Protein AF-A0A8G1A196-F1 (afdb_monomer)

Secondary structure (DSSP, 8-state):
--HH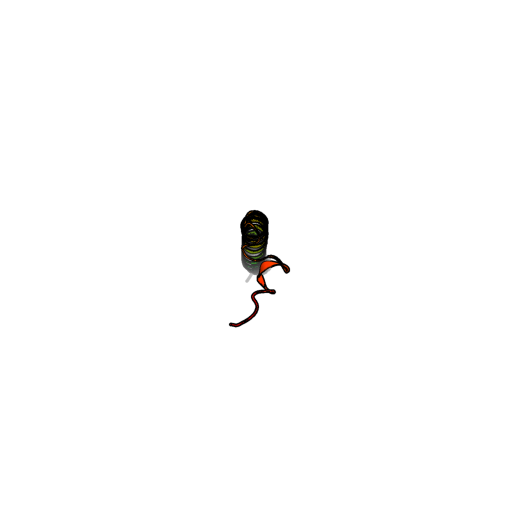HHHHHHHHHHHHHHHHHHHHHHHHHHHHHHHHHHHHHHHHHHHHS--S--TTTT-----

Solvent-accessible surface area (backbone atoms only — not comparable to full-atom values): 3809 Å² total; per-residue (Å²): 135,58,72,66,62,54,52,56,49,52,52,52,52,51,51,50,54,48,52,61,50,50,54,52,54,51,52,54,51,52,52,53,50,52,52,51,52,51,51,53,55,50,52,52,54,61,71,70,54,73,83,88,70,53,82,71,66,71,68,62,79,89,124

Foldseek 3Di:
DDVVVVVVVVVVVVVVVVVVVVVVVVVVVVVVVVVVVVVVVVVVVVVPDPDPDDPVNVPDPPD

pLDDT: mean 86.68, std 14.04, range [46.44, 98.06]

Radius of gyration: 28.53 Å; Cα contacts (8 Å, |Δi|>4): 2; chains: 1; bounding box: 54×28×77 Å

Organism: NCBI:txid299308

Mean predicted aligned error: 10.5 Å

Structure (mmCIF, N/CA/C/O backbone):
data_AF-A0A8G1A196-F1
#
_entry.id   AF-A0A8G1A196-F1
#
loop_
_atom_site.group_PDB
_atom_site.id
_atom_site.type_symbol
_atom_site.label_atom_id
_atom_site.label_alt_id
_atom_site.label_comp_id
_atom_site.label_asym_id
_atom_site.label_entity_id
_atom_site.label_seq_id
_atom_site.pdbx_PDB_ins_code
_atom_site.Cartn_x
_atom_site.Cartn_y
_atom_site.Cartn_z
_atom_site.occupancy
_atom_site.B_iso_or_equiv
_atom_site.auth_seq_id
_atom_site.auth_comp_id
_atom_site.auth_asym_id
_atom_site.auth_atom_id
_atom_site.pdbx_PDB_model_num
ATOM 1 N N . MET A 1 1 ? -22.982 -2.668 31.896 1.00 54.28 1 MET A N 1
ATOM 2 C CA . MET A 1 1 ? -22.111 -1.950 30.946 1.00 54.28 1 MET A CA 1
ATOM 3 C C . MET A 1 1 ? -22.877 -0.727 30.498 1.00 54.28 1 MET A C 1
ATOM 5 O O . MET A 1 1 ? -24.020 -0.864 30.077 1.00 54.28 1 MET A O 1
ATOM 9 N N . THR A 1 2 ? -22.321 0.451 30.742 1.00 74.81 2 THR A N 1
ATOM 10 C CA . THR A 1 2 ? -22.936 1.735 30.381 1.00 74.81 2 THR A CA 1
ATOM 11 C C . THR A 1 2 ? -22.804 1.955 28.871 1.00 74.81 2 THR A C 1
ATOM 13 O O . THR A 1 2 ? -21.834 1.487 28.281 1.00 74.81 2 THR A O 1
ATOM 16 N N . GLY A 1 3 ? -23.763 2.629 28.223 1.00 86.19 3 GLY A N 1
ATOM 17 C CA . GLY A 1 3 ? -23.756 2.811 26.757 1.00 86.19 3 GLY A CA 1
ATOM 18 C C . GLY A 1 3 ? -22.446 3.404 26.218 1.00 86.19 3 GLY A C 1
ATOM 19 O O . GLY A 1 3 ? -21.933 2.953 25.206 1.00 86.19 3 GLY A O 1
ATOM 20 N N . ILE A 1 4 ? -21.820 4.294 26.993 1.00 89.00 4 ILE A N 1
ATOM 21 C CA . ILE A 1 4 ? -20.535 4.923 26.659 1.00 89.00 4 ILE A CA 1
ATOM 22 C C . ILE A 1 4 ? -19.399 3.892 26.529 1.00 89.00 4 ILE A C 1
ATOM 24 O O . ILE A 1 4 ? -18.546 4.016 25.656 1.00 89.00 4 ILE A O 1
ATOM 28 N N . GLU A 1 5 ? -19.365 2.856 27.371 1.00 91.81 5 GLU A N 1
ATOM 29 C CA . GLU A 1 5 ? -18.332 1.812 27.282 1.00 91.81 5 GLU A CA 1
ATOM 30 C C . GLU A 1 5 ? -18.489 0.959 26.019 1.00 91.81 5 GLU A C 1
ATOM 32 O O . GLU A 1 5 ? -17.488 0.498 25.465 1.00 91.81 5 GLU A O 1
ATOM 37 N N . ALA A 1 6 ? -19.729 0.751 25.566 1.00 93.19 6 ALA A N 1
ATOM 38 C CA . ALA A 1 6 ? -20.012 0.046 24.322 1.00 93.19 6 ALA A CA 1
ATOM 39 C C . ALA A 1 6 ? -19.562 0.879 23.113 1.00 93.19 6 ALA A C 1
ATOM 41 O O . ALA A 1 6 ? -18.801 0.372 2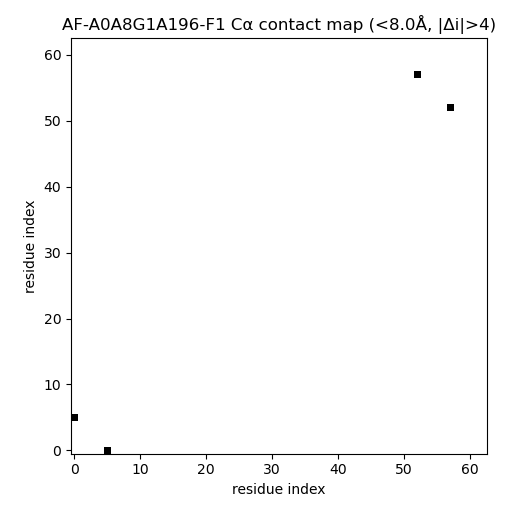2.290 1.00 93.19 6 ALA A O 1
ATOM 42 N N . ASP A 1 7 ? -19.911 2.167 23.085 1.00 93.75 7 ASP A N 1
ATOM 43 C CA . ASP A 1 7 ? -19.525 3.090 22.011 1.00 93.75 7 ASP A CA 1
ATOM 44 C C . ASP A 1 7 ? -17.997 3.223 21.905 1.00 93.75 7 ASP A C 1
ATOM 46 O O . ASP A 1 7 ? -17.415 3.132 20.825 1.00 93.75 7 ASP A O 1
ATOM 50 N N . VAL A 1 8 ? -17.299 3.363 23.040 1.00 95.94 8 VAL A N 1
ATOM 51 C CA . VAL A 1 8 ? -15.827 3.431 23.065 1.00 95.94 8 VAL A CA 1
ATOM 52 C C . VAL A 1 8 ? -15.197 2.138 22.541 1.00 95.94 8 VAL A C 1
ATOM 54 O O . VAL A 1 8 ? -14.152 2.182 21.885 1.00 95.94 8 VAL A O 1
ATOM 57 N N . LYS A 1 9 ? -15.803 0.980 22.823 1.00 95.62 9 LYS A N 1
ATOM 58 C CA . LYS A 1 9 ? -15.322 -0.306 22.311 1.00 95.62 9 LYS A CA 1
ATOM 59 C C . LYS A 1 9 ? -15.507 -0.398 20.795 1.00 95.62 9 LYS A C 1
ATOM 61 O O . LYS A 1 9 ? -14.570 -0.795 20.108 1.00 95.62 9 LYS A O 1
ATOM 66 N N . GLU A 1 10 ? -16.657 0.020 20.279 1.00 96.25 10 GLU A N 1
ATOM 67 C CA . GLU A 1 10 ? -16.957 0.021 18.844 1.00 96.25 10 GLU A CA 1
ATOM 68 C C . GLU A 1 10 ? -1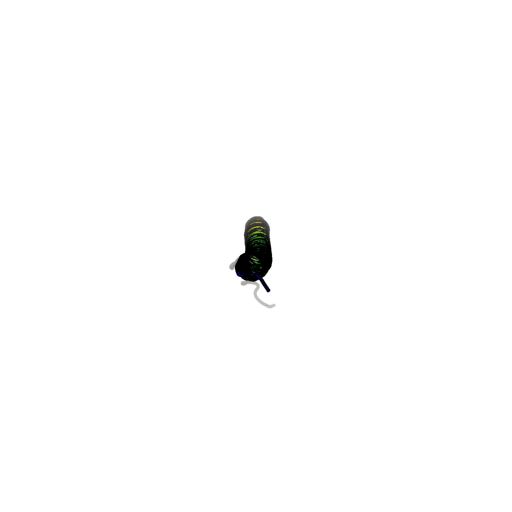6.048 0.979 18.060 1.00 96.25 10 GLU A C 1
ATOM 70 O O . GLU A 1 10 ? -15.513 0.621 17.006 1.00 96.25 10 GLU A O 1
ATOM 75 N N . ILE A 1 11 ? -15.780 2.167 18.612 1.00 96.56 11 ILE A N 1
ATOM 76 C CA . ILE A 1 11 ? -14.829 3.121 18.030 1.00 96.56 11 ILE A CA 1
ATOM 77 C C . ILE A 1 11 ? -13.427 2.508 17.973 1.00 96.56 11 ILE A C 1
ATOM 79 O O . ILE A 1 11 ? -12.759 2.606 16.945 1.00 96.56 11 ILE A O 1
ATOM 83 N N . LYS A 1 12 ? -12.970 1.842 19.042 1.00 97.00 12 LYS A N 1
ATOM 84 C CA . LYS A 1 12 ? -11.656 1.174 19.050 1.00 97.00 12 LYS A CA 1
ATOM 85 C C . LYS A 1 12 ? -11.560 0.066 18.003 1.00 97.00 12 LYS A C 1
ATOM 87 O O . LYS A 1 12 ? -10.533 -0.034 17.336 1.00 97.00 12 LYS A O 1
ATOM 92 N N . GLU A 1 13 ? -12.608 -0.739 17.856 1.00 97.25 13 GLU A N 1
ATOM 93 C CA . GLU A 1 13 ? -12.688 -1.791 16.836 1.00 97.25 13 GLU A CA 1
ATOM 94 C C . GLU A 1 13 ? -12.588 -1.184 15.427 1.00 97.25 13 GLU A C 1
ATOM 96 O O . GLU A 1 13 ? -11.768 -1.603 14.613 1.00 97.25 13 GLU A O 1
ATOM 101 N N . SER A 1 14 ? -13.352 -0.118 15.176 1.00 97.12 14 SER A N 1
ATOM 102 C CA . SER A 1 14 ? -13.369 0.593 13.895 1.00 97.12 14 SER A CA 1
ATOM 103 C C . SER A 1 14 ? -12.017 1.222 13.561 1.00 97.12 14 SER A C 1
ATOM 105 O O . SER A 1 14 ? -11.529 1.085 12.441 1.00 97.12 14 SER A O 1
ATOM 107 N N . VAL A 1 15 ? -11.369 1.863 14.539 1.00 97.75 15 VAL A N 1
ATOM 108 C CA . VAL A 1 15 ? -10.022 2.429 14.373 1.00 97.75 15 VAL A CA 1
ATOM 109 C C . VAL A 1 15 ? -9.013 1.332 14.055 1.00 97.75 15 VAL A C 1
ATOM 111 O O . VAL A 1 15 ? -8.199 1.503 13.155 1.00 97.75 15 VAL A O 1
ATOM 114 N N . ARG A 1 16 ? -9.084 0.185 14.737 1.00 97.88 16 ARG A N 1
ATOM 115 C CA . ARG A 1 16 ? -8.197 -0.945 14.452 1.00 97.88 16 ARG A CA 1
ATOM 116 C C . ARG A 1 16 ? -8.368 -1.450 13.017 1.00 97.88 16 ARG A C 1
ATOM 118 O O . ARG A 1 16 ? -7.370 -1.618 12.323 1.00 97.88 16 ARG A O 1
ATOM 125 N N . MET A 1 17 ? -9.606 -1.641 12.563 1.00 97.88 17 MET A N 1
ATOM 126 C CA . MET A 1 17 ? -9.882 -2.063 11.184 1.00 97.88 17 MET A CA 1
ATOM 127 C C . MET A 1 17 ? -9.375 -1.047 10.153 1.00 97.88 17 MET A C 1
ATOM 129 O O . MET A 1 17 ? -8.836 -1.433 9.113 1.00 97.88 17 MET A O 1
ATOM 133 N N . LEU A 1 18 ? -9.519 0.252 10.439 1.00 98.00 18 LEU A N 1
ATOM 134 C CA . LEU A 1 18 ? -8.991 1.312 9.581 1.00 98.00 18 LEU A CA 1
ATOM 135 C C . LEU A 1 18 ? -7.466 1.251 9.495 1.00 98.00 18 LEU A C 1
ATOM 137 O O . LEU A 1 18 ? -6.933 1.293 8.389 1.00 98.00 18 LEU A O 1
ATOM 141 N N . THR A 1 19 ? -6.772 1.089 10.622 1.00 97.50 19 THR A N 1
ATOM 142 C CA . THR A 1 19 ? -5.310 0.945 10.643 1.00 97.50 19 THR A CA 1
ATOM 143 C C . THR A 1 19 ? -4.859 -0.260 9.819 1.00 97.50 19 THR A C 1
ATOM 145 O O . THR A 1 19 ? -4.022 -0.114 8.935 1.00 97.50 19 THR A O 1
ATOM 148 N N . GLU A 1 20 ? -5.475 -1.428 10.023 1.00 98.06 20 GLU A N 1
ATOM 149 C CA . GLU A 1 20 ? -5.143 -2.646 9.267 1.00 98.06 20 GLU A CA 1
ATOM 150 C C . GLU A 1 20 ? -5.393 -2.484 7.754 1.00 98.06 20 GLU A C 1
ATOM 152 O O . GLU A 1 20 ? -4.674 -3.050 6.929 1.00 98.06 20 GLU A O 1
ATOM 157 N N . THR A 1 21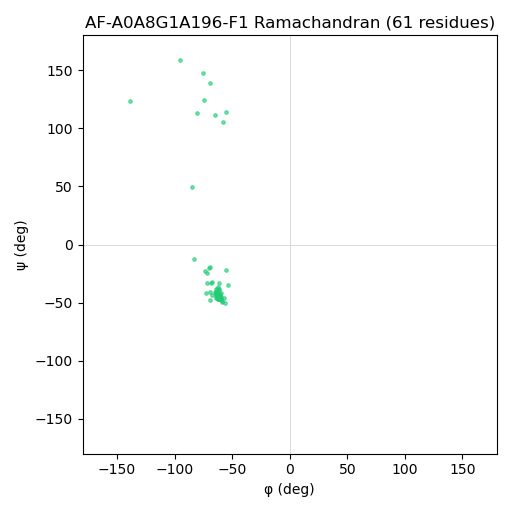 ? -6.404 -1.703 7.367 1.00 97.94 21 THR A N 1
ATOM 158 C CA . THR A 1 21 ? -6.700 -1.413 5.955 1.00 97.94 21 THR A CA 1
ATOM 159 C C . THR A 1 21 ? -5.674 -0.455 5.349 1.00 97.94 21 THR A C 1
ATOM 161 O O . THR A 1 21 ? -5.222 -0.672 4.226 1.00 97.94 21 THR A O 1
ATOM 164 N N . ILE A 1 22 ? -5.279 0.583 6.089 1.00 98.00 22 ILE A N 1
ATOM 165 C CA . ILE A 1 22 ? -4.258 1.545 5.658 1.00 98.00 22 ILE A CA 1
ATOM 166 C C . ILE A 1 22 ? -2.917 0.841 5.446 1.00 98.00 22 ILE A C 1
ATOM 168 O O . ILE A 1 22 ? -2.287 1.063 4.414 1.00 98.00 22 ILE A O 1
ATO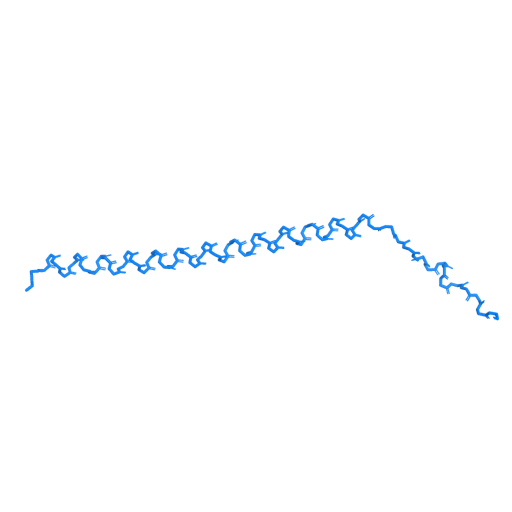M 172 N N . ASP A 1 23 ? -2.517 -0.048 6.356 1.00 97.94 23 ASP A N 1
ATOM 173 C CA . ASP A 1 23 ? -1.263 -0.798 6.230 1.00 97.94 23 ASP A CA 1
ATOM 174 C C . ASP A 1 23 ? -1.230 -1.651 4.953 1.00 97.94 23 ASP A C 1
ATOM 176 O O . ASP A 1 23 ? -0.232 -1.660 4.231 1.00 97.94 23 ASP A O 1
ATOM 180 N N . LYS A 1 24 ? -2.343 -2.314 4.611 1.00 97.81 24 LYS A N 1
ATOM 181 C CA . LYS A 1 24 ? -2.453 -3.079 3.356 1.00 97.81 24 LYS A CA 1
ATOM 182 C C . LYS A 1 24 ? -2.318 -2.186 2.125 1.00 97.81 24 LYS A C 1
ATOM 184 O O . LYS A 1 24 ? -1.543 -2.503 1.226 1.00 97.81 24 LYS A O 1
ATOM 189 N N . LEU A 1 25 ? -3.026 -1.056 2.103 1.00 98.06 25 LEU A N 1
ATOM 190 C CA . LEU A 1 25 ? -2.971 -0.110 0.984 1.00 98.06 25 LEU A CA 1
ATOM 191 C C . LEU A 1 25 ? -1.574 0.496 0.806 1.00 98.06 25 LEU A C 1
ATOM 193 O O . LEU A 1 25 ? -1.121 0.690 -0.323 1.00 98.06 25 LEU A O 1
ATOM 197 N N . LEU A 1 26 ? -0.879 0.788 1.909 1.00 97.94 26 LEU A N 1
ATOM 198 C CA . LEU A 1 26 ? 0.506 1.251 1.870 1.00 97.94 26 LEU A CA 1
ATOM 199 C C . LEU A 1 26 ? 1.418 0.187 1.266 1.00 97.94 26 LEU A C 1
ATOM 201 O O . LEU A 1 26 ? 2.181 0.498 0.353 1.00 97.94 26 LEU A O 1
ATOM 205 N N . HIS A 1 27 ? 1.282 -1.063 1.703 1.00 97.44 27 HIS A N 1
ATOM 206 C CA . HIS A 1 27 ? 2.118 -2.141 1.200 1.00 97.44 27 HIS A CA 1
ATOM 207 C C . HIS A 1 27 ? 1.904 -2.398 -0.303 1.00 97.44 27 HIS A C 1
ATOM 209 O O . HIS A 1 27 ? 2.874 -2.535 -1.052 1.00 97.44 27 HIS A O 1
ATOM 215 N N . GLU A 1 28 ? 0.651 -2.396 -0.768 1.00 96.94 28 GLU A N 1
ATOM 216 C CA . GLU A 1 28 ? 0.317 -2.511 -2.194 1.00 96.94 28 GLU A CA 1
ATOM 217 C C . GLU A 1 28 ? 0.900 -1.351 -3.012 1.00 96.94 28 GLU A C 1
ATOM 219 O O . GLU A 1 28 ? 1.470 -1.558 -4.088 1.00 96.94 28 GLU A O 1
ATOM 224 N N . ARG A 1 29 ? 0.808 -0.122 -2.489 1.00 97.38 29 ARG A N 1
ATOM 225 C CA . ARG A 1 29 ? 1.376 1.064 -3.137 1.00 97.38 29 ARG A CA 1
ATOM 226 C C . ARG A 1 29 ? 2.896 0.971 -3.254 1.00 97.38 29 ARG A C 1
ATOM 228 O O . ARG A 1 29 ? 3.438 1.321 -4.301 1.00 97.38 29 ARG A O 1
ATOM 235 N N . GLU A 1 30 ? 3.581 0.532 -2.205 1.00 97.12 30 GLU A N 1
ATOM 236 C CA . GLU A 1 30 ? 5.036 0.356 -2.207 1.00 97.12 30 GLU A CA 1
ATOM 237 C C . GLU A 1 30 ? 5.471 -0.713 -3.210 1.00 97.12 30 GLU A C 1
ATOM 239 O O . GLU A 1 30 ? 6.389 -0.476 -3.996 1.00 97.12 30 GLU A O 1
ATOM 244 N N . ALA A 1 31 ? 4.767 -1.847 -3.257 1.00 96.50 31 ALA A N 1
ATOM 245 C CA . ALA A 1 31 ? 5.027 -2.898 -4.236 1.00 96.50 31 ALA A CA 1
ATOM 246 C C . ALA A 1 31 ? 4.858 -2.383 -5.676 1.00 96.50 31 ALA A C 1
ATOM 248 O O . ALA A 1 31 ? 5.742 -2.573 -6.514 1.00 96.50 31 ALA A O 1
ATOM 249 N N . ALA A 1 32 ? 3.769 -1.660 -5.957 1.00 96.38 32 ALA A N 1
ATOM 250 C CA . ALA A 1 32 ? 3.530 -1.067 -7.270 1.00 96.38 32 ALA A CA 1
ATOM 251 C C . ALA A 1 32 ? 4.581 -0.004 -7.639 1.00 96.38 32 ALA A C 1
ATOM 253 O O . ALA A 1 32 ? 5.001 0.084 -8.795 1.00 96.38 32 ALA A O 1
ATOM 254 N N . ALA A 1 33 ? 5.026 0.802 -6.669 1.00 96.81 33 ALA A N 1
ATOM 255 C CA . ALA A 1 33 ? 6.088 1.780 -6.878 1.00 96.81 33 ALA A CA 1
ATOM 256 C C . ALA A 1 33 ? 7.417 1.093 -7.230 1.00 96.81 33 ALA A C 1
ATOM 258 O O . ALA A 1 33 ? 8.061 1.483 -8.203 1.00 96.81 33 ALA A O 1
ATOM 259 N N . MET A 1 34 ? 7.786 0.037 -6.499 1.00 95.62 34 MET A N 1
ATOM 260 C CA . MET A 1 34 ? 8.978 -0.763 -6.788 1.00 95.62 34 MET A CA 1
ATOM 261 C C . MET A 1 34 ? 8.916 -1.393 -8.180 1.00 95.62 34 MET A C 1
ATOM 263 O O . MET A 1 34 ? 9.876 -1.280 -8.936 1.00 95.62 34 MET A O 1
ATOM 267 N N . MET A 1 35 ? 7.774 -1.975 -8.559 1.00 95.44 35 MET A N 1
ATOM 268 C CA . MET A 1 35 ? 7.579 -2.543 -9.896 1.00 95.44 35 MET A CA 1
ATOM 269 C C . MET A 1 35 ? 7.806 -1.510 -11.004 1.00 95.44 35 MET A C 1
ATOM 271 O O . MET A 1 35 ? 8.535 -1.790 -11.953 1.00 95.44 35 MET A O 1
ATOM 275 N N . LYS A 1 36 ? 7.244 -0.301 -10.868 1.00 95.75 36 LYS A N 1
ATOM 276 C CA . LYS A 1 36 ? 7.444 0.776 -11.851 1.00 95.75 36 LYS A CA 1
ATOM 277 C C . LYS A 1 36 ? 8.897 1.229 -11.944 1.00 95.75 36 LYS A C 1
ATOM 279 O O . LYS A 1 36 ? 9.388 1.478 -13.040 1.00 95.75 36 LYS A O 1
ATOM 284 N N . LEU A 1 37 ? 9.588 1.341 -10.811 1.00 95.19 37 LEU A N 1
ATOM 285 C CA . LEU A 1 37 ? 11.007 1.700 -10.803 1.00 95.19 37 LEU A CA 1
ATOM 286 C C . LEU A 1 37 ? 11.854 0.623 -11.490 1.00 95.19 37 LEU A C 1
ATOM 288 O O . LEU A 1 37 ? 12.732 0.951 -12.286 1.00 95.19 37 LEU A O 1
ATOM 292 N N . SER A 1 38 ? 11.565 -0.655 -11.235 1.00 93.69 38 SER A N 1
ATOM 293 C CA . SER A 1 38 ? 12.230 -1.771 -11.911 1.00 93.69 38 SER A CA 1
ATOM 294 C C . SER A 1 38 ? 11.960 -1.780 -13.415 1.00 93.69 38 SER A C 1
ATOM 296 O O . SER A 1 38 ? 12.896 -1.960 -14.187 1.00 93.69 38 SER A O 1
ATOM 298 N N . GLU A 1 39 ? 10.717 -1.542 -13.839 1.00 93.94 39 GLU A N 1
ATOM 299 C CA . GLU A 1 39 ? 10.345 -1.429 -15.254 1.00 93.94 39 GLU A CA 1
ATOM 300 C C . GLU A 1 39 ? 11.128 -0.310 -15.952 1.00 93.94 39 GLU A C 1
AT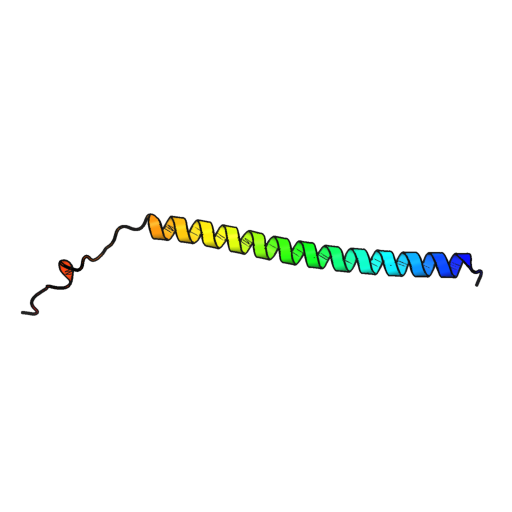OM 302 O O . GLU A 1 39 ? 11.732 -0.536 -17.000 1.00 93.94 39 GLU A O 1
ATOM 307 N N . GLN A 1 40 ? 11.165 0.882 -15.353 1.00 93.38 40 GLN A N 1
ATOM 308 C CA . GLN A 1 40 ? 11.907 2.020 -15.896 1.00 93.38 40 GLN A CA 1
ATOM 309 C C . GLN A 1 40 ? 13.402 1.722 -15.986 1.00 93.38 40 GLN A C 1
ATOM 311 O O . GLN A 1 40 ? 14.007 1.943 -17.031 1.00 93.38 40 GLN A O 1
ATOM 316 N N . SER A 1 41 ? 13.990 1.179 -14.919 1.00 91.88 41 SER A N 1
ATOM 317 C CA . SER A 1 41 ? 15.408 0.817 -14.897 1.00 91.88 41 SER A CA 1
ATOM 318 C C . SER A 1 41 ? 15.750 -0.225 -15.962 1.00 91.88 41 SER A C 1
ATOM 320 O O . SER A 1 41 ? 16.773 -0.093 -16.629 1.00 91.88 41 SER A O 1
ATOM 322 N N . LEU A 1 42 ? 14.914 -1.254 -16.123 1.00 89.88 42 LEU A N 1
ATOM 323 C CA . LEU A 1 42 ? 15.133 -2.313 -17.105 1.00 89.88 42 LEU A CA 1
ATOM 324 C C . LEU A 1 42 ? 14.964 -1.795 -18.535 1.00 89.88 42 LEU A C 1
ATOM 326 O O . LEU A 1 42 ? 15.759 -2.132 -1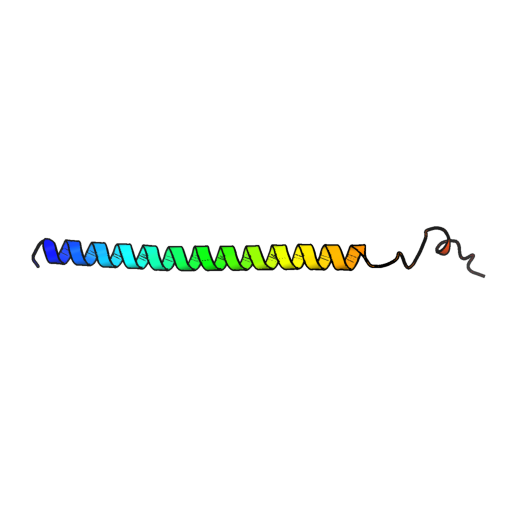9.405 1.00 89.88 42 LEU A O 1
ATOM 330 N N . SER A 1 43 ? 13.960 -0.951 -18.772 1.00 90.31 43 SER A N 1
ATOM 331 C CA . SER A 1 43 ? 13.749 -0.310 -20.070 1.00 90.31 43 SER A CA 1
ATOM 332 C C . SER A 1 43 ? 14.944 0.556 -20.464 1.00 90.31 43 SER A C 1
ATOM 334 O O . SER A 1 43 ? 15.434 0.448 -21.585 1.00 90.31 43 SER A O 1
ATOM 336 N N . THR A 1 44 ? 15.466 1.376 -19.548 1.00 89.94 44 THR A N 1
ATOM 337 C CA . THR A 1 44 ? 16.675 2.169 -19.809 1.00 89.94 44 THR A CA 1
ATOM 338 C C . THR A 1 44 ? 17.870 1.272 -20.114 1.00 89.94 44 THR A C 1
ATOM 340 O O . THR A 1 44 ? 18.536 1.491 -21.118 1.00 89.94 44 THR A O 1
ATOM 343 N N . PHE A 1 45 ? 18.093 0.229 -19.309 1.00 86.31 45 PHE A N 1
ATOM 344 C CA . PHE A 1 45 ? 19.190 -0.716 -19.518 1.00 86.31 45 PHE A CA 1
ATOM 345 C C . PHE A 1 45 ? 19.142 -1.359 -20.913 1.00 86.31 45 PHE A C 1
ATOM 347 O O . PHE A 1 45 ? 20.126 -1.307 -21.639 1.00 86.31 45 PHE A O 1
ATOM 354 N N . LEU A 1 46 ? 17.985 -1.891 -21.319 1.00 83.75 46 LEU A N 1
ATOM 355 C CA . LEU A 1 46 ? 17.825 -2.541 -22.624 1.00 83.75 46 LEU A CA 1
ATOM 356 C C . LEU A 1 46 ? 17.929 -1.563 -23.803 1.00 83.75 46 LEU A C 1
ATOM 358 O O . LEU A 1 46 ? 18.390 -1.951 -24.869 1.00 83.75 46 LEU A O 1
ATOM 362 N N . ASN A 1 47 ? 17.510 -0.306 -23.638 1.00 84.31 47 ASN A N 1
ATOM 363 C CA . ASN 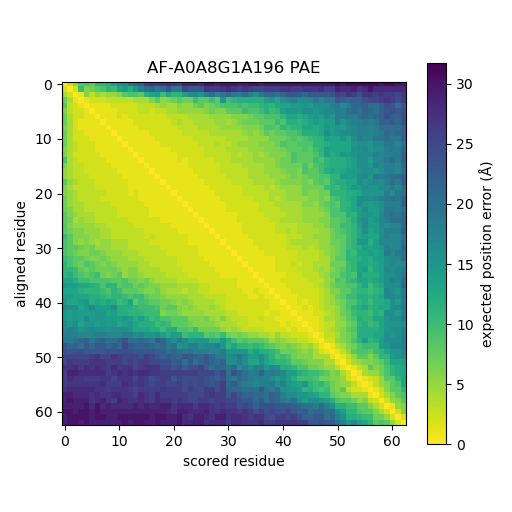A 1 47 ? 17.634 0.705 -24.694 1.00 84.31 47 ASN A CA 1
ATOM 364 C C . ASN A 1 47 ? 19.075 1.203 -24.889 1.00 84.31 47 ASN A C 1
ATOM 366 O O . ASN A 1 47 ? 19.395 1.733 -25.951 1.00 84.31 47 ASN A O 1
ATOM 370 N N . GLU A 1 48 ? 19.932 1.078 -23.875 1.00 83.62 48 GLU A N 1
ATOM 371 C CA . GLU A 1 48 ? 21.353 1.429 -23.968 1.00 83.62 48 GLU A CA 1
ATOM 372 C C . GLU A 1 48 ? 22.203 0.303 -24.580 1.00 83.62 48 GLU A C 1
ATOM 374 O O . GLU A 1 48 ? 23.354 0.544 -24.958 1.00 83.62 48 GLU A O 1
ATOM 379 N N . GLU A 1 49 ? 21.661 -0.912 -24.712 1.00 77.56 49 GLU A N 1
ATOM 380 C CA . GLU A 1 49 ? 22.387 -2.026 -25.315 1.00 77.56 49 GLU A CA 1
ATOM 381 C C . GLU A 1 49 ? 22.480 -1.863 -26.845 1.00 77.56 49 GLU A C 1
ATOM 383 O O . GLU A 1 49 ? 21.464 -1.732 -27.531 1.00 77.56 49 GLU A O 1
ATOM 388 N N . PRO A 1 50 ? 23.697 -1.871 -27.424 1.00 76.75 50 PRO A N 1
ATOM 389 C CA . PRO A 1 50 ? 23.859 -1.831 -28.869 1.00 76.75 50 PRO A CA 1
ATOM 390 C C . PRO A 1 50 ? 23.379 -3.144 -29.497 1.00 76.75 50 PRO A C 1
ATOM 392 O O . PRO A 1 50 ? 23.702 -4.226 -29.002 1.00 76.75 50 PRO A O 1
ATOM 395 N N . ASP A 1 51 ? 22.684 -3.057 -30.634 1.00 73.69 51 ASP A N 1
ATOM 396 C CA . ASP A 1 51 ? 22.286 -4.231 -31.415 1.00 73.69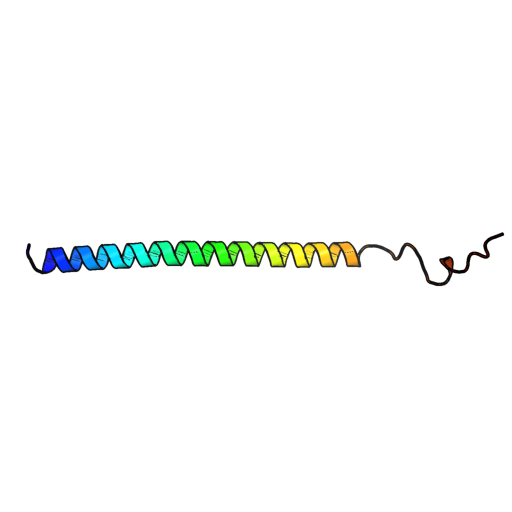 51 ASP A CA 1
ATOM 397 C C . ASP A 1 51 ? 23.527 -5.046 -31.822 1.00 73.69 51 ASP A C 1
ATOM 399 O O . ASP A 1 51 ? 24.283 -4.669 -32.720 1.00 73.69 51 ASP A O 1
ATOM 403 N N . LEU A 1 52 ? 23.739 -6.184 -31.153 1.00 72.56 52 LEU A N 1
ATOM 404 C CA . LEU A 1 52 ? 24.904 -7.051 -31.368 1.00 72.56 52 LEU A CA 1
ATOM 405 C C . LEU A 1 52 ? 24.868 -7.779 -32.721 1.00 72.56 52 LEU A C 1
ATOM 407 O O . LEU A 1 52 ? 25.908 -8.229 -33.200 1.00 72.56 52 LEU A O 1
ATOM 411 N N . TYR A 1 53 ? 23.687 -7.897 -33.335 1.00 67.62 53 TYR A N 1
ATOM 412 C CA . TYR A 1 53 ? 23.496 -8.559 -34.622 1.00 67.62 53 TYR A CA 1
ATOM 413 C C . TYR A 1 53 ? 22.532 -7.774 -35.499 1.00 67.62 53 TYR A C 1
ATOM 415 O O . TYR A 1 53 ? 21.372 -7.557 -35.154 1.00 67.62 53 TYR A O 1
ATOM 423 N N . THR A 1 54 ? 22.992 -7.412 -36.688 1.00 68.44 54 THR A N 1
ATOM 424 C CA . THR A 1 54 ? 22.154 -6.827 -37.728 1.00 68.44 54 THR A CA 1
ATOM 425 C C . THR A 1 54 ? 21.678 -7.909 -38.696 1.00 68.44 54 THR A C 1
ATOM 427 O O . THR A 1 54 ? 22.308 -8.951 -38.873 1.00 68.44 54 THR A O 1
ATOM 430 N N . VAL A 1 55 ? 20.584 -7.654 -39.421 1.00 69.19 55 VAL A N 1
ATOM 431 C CA . VAL A 1 55 ? 20.077 -8.562 -40.478 1.00 69.19 55 VAL A CA 1
ATOM 432 C C . VAL A 1 55 ? 21.146 -8.867 -41.545 1.00 69.19 55 VAL A C 1
ATOM 434 O O . VAL A 1 55 ? 21.080 -9.882 -42.238 1.00 69.19 55 VAL A O 1
ATOM 437 N N . ARG A 1 56 ? 22.165 -8.005 -41.669 1.00 66.56 56 ARG A N 1
ATOM 438 C CA . ARG A 1 56 ? 23.311 -8.215 -42.560 1.00 66.56 56 ARG A CA 1
ATOM 439 C C . ARG A 1 56 ? 24.250 -9.311 -42.048 1.00 66.56 56 ARG A C 1
ATOM 441 O O . ARG A 1 56 ? 24.764 -10.059 -42.874 1.00 66.56 56 ARG A O 1
ATOM 448 N N . ASP A 1 57 ? 24.394 -9.463 -40.733 1.00 69.56 57 ASP A N 1
ATOM 449 C CA . ASP A 1 57 ? 25.232 -10.491 -40.097 1.00 69.56 57 ASP A CA 1
ATOM 450 C C . ASP A 1 57 ? 24.619 -11.895 -40.223 1.00 69.56 57 ASP A C 1
ATOM 452 O O . ASP A 1 57 ? 25.329 -12.898 -40.270 1.00 69.56 57 ASP A O 1
ATOM 456 N N . VAL A 1 58 ? 23.292 -11.974 -40.386 1.00 65.81 58 VAL A N 1
ATOM 457 C CA . VAL A 1 58 ? 22.557 -13.231 -40.625 1.00 65.81 58 VAL A CA 1
ATOM 458 C C . VAL A 1 58 ? 22.851 -13.815 -42.020 1.00 65.81 58 VAL A C 1
ATOM 460 O O . VAL A 1 58 ? 22.688 -15.013 -42.243 1.00 65.81 58 VAL A O 1
ATOM 463 N N . ARG A 1 59 ? 23.357 -13.012 -42.970 1.00 61.56 59 ARG A N 1
ATOM 464 C CA . ARG A 1 59 ? 23.817 -13.473 -44.296 1.00 61.56 59 ARG A CA 1
ATOM 465 C C . ARG A 1 59 ? 25.271 -13.967 -44.259 1.00 61.56 59 ARG A C 1
ATOM 467 O O . ARG A 1 59 ? 26.076 -13.605 -45.112 1.00 61.56 59 ARG A O 1
ATOM 474 N N . SER A 1 60 ? 25.618 -14.831 -43.310 1.00 58.84 60 SER A N 1
ATOM 475 C CA . SER A 1 60 ? 26.835 -15.637 -43.441 1.00 58.84 60 SER A CA 1
ATOM 476 C C . SER A 1 60 ? 26.536 -16.835 -44.353 1.00 58.84 60 SER A C 1
ATOM 478 O O . SER A 1 60 ? 25.722 -17.691 -43.977 1.00 58.84 60 SER A O 1
ATOM 480 N N . PRO A 1 61 ? 27.125 -16.924 -45.563 1.00 54.75 61 PRO A N 1
ATOM 481 C CA . PRO A 1 61 ? 27.021 -18.137 -46.354 1.00 54.75 61 PRO A CA 1
ATOM 482 C C . PRO A 1 61 ? 27.759 -19.228 -45.580 1.00 54.75 61 PRO A C 1
ATOM 484 O O . PRO A 1 61 ? 28.975 -19.164 -45.411 1.00 54.75 61 PRO A O 1
ATOM 487 N N . HIS A 1 62 ? 27.011 -20.204 -45.070 1.00 56.53 62 HIS A N 1
ATOM 488 C CA . HIS A 1 62 ? 27.591 -21.422 -44.521 1.00 56.53 62 HIS A CA 1
ATOM 489 C C . HIS A 1 62 ? 28.467 -22.034 -45.622 1.00 56.53 62 HIS A C 1
ATOM 491 O O . HIS A 1 62 ? 27.955 -22.376 -46.691 1.00 56.53 62 HIS A O 1
ATOM 497 N N . ARG A 1 63 ? 29.782 -22.071 -45.392 1.00 46.44 63 ARG A N 1
ATOM 498 C CA . ARG A 1 63 ? 30.770 -22.673 -46.287 1.00 46.44 63 ARG A CA 1
ATOM 499 C C . ARG A 1 63 ? 31.263 -23.980 -45.696 1.00 46.44 63 ARG A C 1
ATOM 501 O O . ARG A 1 63 ? 31.481 -24.000 -44.466 1.00 46.44 63 ARG A O 1
#

Sequence (63 aa):
MTGIEADVKEIKESVRMLTETIDKLLHEREAAAMMKLSEQSLSTFLNEEPDLYTVRDVRSPHR